Protein AF-A0A8R1W4D3-F1 (afdb_monomer_lite)

Structure (mmCIF, N/CA/C/O backbone):
data_AF-A0A8R1W4D3-F1
#
_entry.id   AF-A0A8R1W4D3-F1
#
loop_
_atom_site.group_PDB
_atom_site.id
_atom_site.type_symbol
_atom_site.label_atom_id
_atom_site.label_alt_id
_atom_site.label_comp_id
_atom_site.label_asym_id
_atom_site.label_entity_id
_atom_site.label_seq_id
_atom_site.pdbx_PDB_ins_code
_atom_site.Cartn_x
_atom_site.Cartn_y
_atom_site.Cartn_z
_atom_site.occupancy
_atom_site.B_iso_or_equiv
_atom_site.auth_seq_id
_atom_site.auth_comp_id
_atom_site.auth_asym_id
_atom_site.auth_atom_id
_atom_site.pdbx_PDB_model_num
ATOM 1 N N . MET A 1 1 ? 15.399 16.833 -13.210 1.00 51.47 1 MET A N 1
ATOM 2 C CA . MET A 1 1 ? 14.171 16.048 -13.480 1.00 51.47 1 MET A CA 1
ATOM 3 C C . MET A 1 1 ? 13.796 15.305 -12.204 1.00 51.47 1 MET A C 1
ATOM 5 O O . MET A 1 1 ? 14.640 14.591 -11.680 1.00 51.47 1 MET A O 1
ATOM 9 N N . VAL A 1 2 ? 12.607 15.529 -11.638 1.00 60.72 2 VAL A N 1
ATOM 10 C CA . VAL A 1 2 ? 12.182 14.857 -10.394 1.00 60.72 2 VAL A CA 1
ATOM 11 C C . VAL A 1 2 ? 11.403 13.602 -10.770 1.00 60.72 2 VAL A C 1
ATOM 13 O O . VAL A 1 2 ? 10.306 13.701 -11.315 1.00 60.72 2 VAL A O 1
ATOM 16 N N . PHE A 1 3 ? 11.971 12.428 -10.499 1.00 69.06 3 PHE A N 1
ATOM 17 C CA . PHE A 1 3 ? 11.251 11.166 -10.644 1.00 69.06 3 PHE A CA 1
ATOM 18 C C . PHE A 1 3 ? 10.363 10.966 -9.420 1.00 69.06 3 PHE A C 1
ATOM 20 O O . PHE A 1 3 ? 10.833 11.106 -8.295 1.00 69.06 3 PHE A O 1
ATOM 27 N N . VAL A 1 4 ? 9.089 10.646 -9.631 1.00 82.62 4 VAL A N 1
ATOM 28 C CA . VAL A 1 4 ? 8.119 10.352 -8.565 1.00 82.62 4 VAL A CA 1
ATOM 29 C C . VAL A 1 4 ? 7.823 8.856 -8.522 1.00 82.62 4 VAL A C 1
ATOM 31 O O . VAL A 1 4 ? 7.991 8.157 -9.522 1.00 82.62 4 VAL A O 1
ATOM 34 N N . CYS A 1 5 ? 7.441 8.349 -7.350 1.00 88.00 5 CYS A N 1
ATOM 35 C CA . CYS A 1 5 ? 6.963 6.977 -7.228 1.00 88.00 5 CYS A CA 1
ATOM 36 C C . CYS A 1 5 ? 5.579 6.860 -7.881 1.00 88.00 5 CYS A C 1
ATOM 38 O O . CYS A 1 5 ? 4.719 7.708 -7.662 1.00 88.00 5 CYS A O 1
ATOM 40 N N . MET A 1 6 ? 5.359 5.812 -8.671 1.00 87.62 6 MET A N 1
ATOM 41 C CA . MET A 1 6 ? 4.082 5.572 -9.350 1.00 87.62 6 MET A CA 1
ATOM 42 C C . MET A 1 6 ? 2.990 4.982 -8.449 1.00 87.62 6 MET A C 1
ATOM 44 O O . MET A 1 6 ? 1.822 4.945 -8.843 1.00 87.62 6 MET A O 1
ATOM 48 N N . VAL A 1 7 ? 3.384 4.454 -7.288 1.00 87.75 7 VAL A N 1
ATOM 49 C CA . VAL A 1 7 ? 2.492 3.772 -6.352 1.00 87.75 7 VAL A CA 1
ATOM 50 C C . VAL A 1 7 ? 1.517 4.785 -5.762 1.00 87.75 7 VAL A C 1
ATOM 52 O O . VAL A 1 7 ? 1.926 5.811 -5.212 1.00 87.75 7 VAL A O 1
ATOM 55 N N . LYS A 1 8 ? 0.217 4.498 -5.884 1.00 83.44 8 LYS A N 1
ATOM 56 C CA . LYS A 1 8 ? -0.849 5.337 -5.322 1.00 83.44 8 LYS A CA 1
ATOM 57 C C . LYS A 1 8 ? -0.733 5.359 -3.796 1.00 83.44 8 LYS A C 1
ATOM 59 O O . LYS A 1 8 ? -0.482 4.329 -3.186 1.00 83.44 8 LYS A O 1
ATOM 64 N N . GLY A 1 9 ? -0.887 6.536 -3.191 1.00 80.06 9 GLY A N 1
ATOM 65 C CA . GLY A 1 9 ? -0.787 6.700 -1.734 1.00 80.06 9 GLY A CA 1
ATOM 66 C C . GLY A 1 9 ? 0.640 6.665 -1.176 1.00 80.06 9 GLY A C 1
ATOM 67 O O . GLY A 1 9 ? 0.825 6.884 0.012 1.00 80.06 9 GLY A O 1
ATOM 68 N N . CYS A 1 10 ? 1.662 6.454 -2.011 1.00 85.31 10 CYS A N 1
ATOM 69 C CA . CYS A 1 10 ? 3.044 6.568 -1.563 1.00 85.31 10 CYS A CA 1
ATOM 70 C C . CYS A 1 10 ? 3.386 8.035 -1.279 1.00 85.31 10 CYS A C 1
ATOM 72 O O . CYS A 1 10 ? 3.171 8.899 -2.133 1.00 85.31 10 CYS A O 1
ATOM 74 N N . ASP A 1 11 ? 4.011 8.319 -0.141 1.00 82.25 11 ASP A N 1
ATOM 75 C CA . ASP A 1 11 ? 4.520 9.656 0.179 1.00 82.25 11 ASP A CA 1
ATOM 76 C C . ASP A 1 11 ? 5.484 10.165 -0.902 1.00 82.25 11 ASP A C 1
ATOM 78 O O . ASP A 1 11 ? 5.409 11.313 -1.332 1.00 82.25 11 ASP A O 1
ATOM 82 N N . ASN A 1 12 ? 6.295 9.269 -1.473 1.00 81.06 12 ASN A N 1
ATOM 83 C CA . ASN A 1 12 ? 7.243 9.565 -2.551 1.00 81.06 12 ASN A CA 1
ATOM 84 C C . ASN A 1 12 ? 6.591 9.770 -3.936 1.00 81.06 12 ASN A C 1
ATOM 86 O O . ASN A 1 12 ? 7.310 9.917 -4.937 1.00 81.06 12 ASN A O 1
ATOM 90 N N . SER A 1 13 ? 5.258 9.732 -4.038 1.00 80.19 13 SER A N 1
ATOM 91 C CA . SER A 1 13 ? 4.520 10.068 -5.267 1.00 80.19 13 SER A CA 1
ATOM 92 C C . SER A 1 13 ? 4.384 11.580 -5.473 1.00 80.19 13 SER A C 1
ATOM 94 O O . SER A 1 13 ? 4.260 12.050 -6.605 1.00 80.19 13 SER A O 1
ATOM 96 N N . LYS A 1 14 ? 4.471 12.366 -4.394 1.00 77.62 14 LYS A N 1
ATOM 97 C CA . LYS A 1 14 ? 4.376 13.826 -4.441 1.00 77.62 14 LYS A CA 1
ATOM 98 C C . LYS A 1 14 ? 5.754 14.421 -4.725 1.00 77.62 14 LYS A C 1
ATOM 100 O O . LYS A 1 14 ? 6.731 14.080 -4.067 1.00 77.62 14 LYS A O 1
ATOM 105 N N . LYS A 1 15 ? 5.834 15.375 -5.660 1.00 71.00 15 LYS A N 1
ATOM 106 C CA . LYS A 1 15 ? 7.083 16.114 -5.952 1.00 71.00 15 LYS A CA 1
ATOM 107 C C . LYS A 1 15 ? 7.616 16.879 -4.731 1.00 71.00 15 LYS A C 1
ATOM 109 O O . LYS A 1 15 ? 8.820 17.064 -4.617 1.00 71.00 15 LYS A O 1
ATOM 114 N N . SER A 1 16 ? 6.714 17.302 -3.843 1.00 65.62 16 SER A N 1
ATOM 115 C CA . SER A 1 16 ? 7.021 18.042 -2.613 1.00 65.62 16 SER A CA 1
ATOM 116 C C . SER A 1 16 ? 7.642 17.160 -1.521 1.00 65.62 16 SER A C 1
ATOM 118 O O . SER A 1 16 ? 8.435 17.647 -0.720 1.00 65.62 16 SER A O 1
ATOM 120 N N . THR A 1 17 ? 7.358 15.855 -1.520 1.00 63.91 17 THR A N 1
ATOM 121 C CA . THR A 1 17 ? 7.872 14.918 -0.519 1.00 63.91 17 THR A CA 1
ATOM 122 C C . THR A 1 17 ? 9.182 14.311 -1.014 1.00 63.91 17 THR A C 1
ATOM 124 O O . THR A 1 17 ? 9.229 13.247 -1.633 1.00 63.91 17 THR A O 1
ATOM 127 N N . MET A 1 18 ? 10.281 15.025 -0.778 1.00 60.19 18 MET A N 1
ATOM 128 C CA . MET A 1 18 ? 11.620 14.598 -1.188 1.00 60.19 18 MET A CA 1
ATOM 129 C C . MET A 1 18 ? 12.299 13.728 -0.122 1.00 60.19 18 MET A C 1
ATOM 131 O O . MET A 1 18 ? 13.411 14.023 0.315 1.00 60.19 18 MET A O 1
ATOM 135 N N . LYS A 1 19 ? 11.670 12.621 0.295 1.00 71.75 19 LYS A N 1
ATOM 136 C CA . LYS A 1 19 ? 12.403 11.625 1.088 1.00 71.75 19 LYS A CA 1
ATOM 137 C C . LYS A 1 19 ? 13.498 11.021 0.204 1.00 71.75 19 LYS A C 1
ATOM 139 O O . LYS A 1 19 ? 13.252 10.608 -0.935 1.00 71.75 19 LYS A O 1
ATOM 144 N N . LYS A 1 20 ? 14.722 10.970 0.729 1.00 73.56 20 LYS A N 1
ATOM 145 C CA . LYS A 1 20 ? 15.893 10.419 0.036 1.00 73.56 20 LYS A CA 1
ATOM 146 C C . LYS A 1 20 ? 15.794 8.890 -0.028 1.00 73.56 20 LYS A C 1
ATOM 148 O O . LYS A 1 20 ? 16.364 8.185 0.794 1.00 73.56 20 LYS A O 1
ATOM 153 N N . CYS A 1 21 ? 15.051 8.384 -1.007 1.00 82.19 21 CYS A N 1
ATOM 154 C CA . CYS A 1 21 ? 14.921 6.961 -1.320 1.00 82.19 21 CYS A CA 1
ATOM 155 C C . CYS A 1 21 ? 15.398 6.679 -2.753 1.00 82.19 21 CYS A C 1
ATOM 157 O O . CYS A 1 21 ? 15.356 7.553 -3.628 1.00 82.19 21 CYS A O 1
ATOM 159 N N . LYS A 1 22 ? 15.864 5.452 -3.009 1.00 86.62 22 LYS A N 1
ATOM 160 C CA . LYS A 1 22 ? 16.224 5.034 -4.371 1.00 86.62 22 LYS A CA 1
ATOM 161 C C . LYS A 1 22 ? 14.955 4.776 -5.169 1.00 86.62 22 LYS A C 1
ATOM 163 O O . LYS A 1 22 ? 13.929 4.408 -4.610 1.00 86.62 22 LYS A O 1
ATOM 168 N N . ARG A 1 23 ? 15.025 4.965 -6.482 1.00 87.00 23 ARG A N 1
ATOM 169 C CA . ARG A 1 23 ? 13.908 4.746 -7.402 1.00 87.00 23 ARG A CA 1
ATOM 170 C C . ARG A 1 23 ? 14.336 3.771 -8.484 1.00 87.00 23 ARG A C 1
ATOM 172 O O . ARG A 1 23 ? 15.364 3.975 -9.121 1.00 87.00 23 ARG A O 1
ATOM 179 N N . PHE A 1 24 ? 13.545 2.727 -8.679 1.00 90.06 24 PHE A N 1
ATOM 180 C CA . PHE A 1 24 ? 13.784 1.685 -9.662 1.00 90.06 24 PHE A CA 1
ATOM 181 C C . PHE A 1 24 ? 12.834 1.868 -10.832 1.00 90.06 24 PHE A C 1
ATOM 183 O O . PHE A 1 24 ? 11.624 2.000 -10.643 1.00 90.06 24 PHE A O 1
ATOM 190 N N . ARG A 1 25 ? 13.395 1.894 -12.040 1.00 90.62 25 ARG A N 1
ATOM 191 C CA . ARG A 1 25 ? 12.615 1.901 -13.274 1.00 90.62 25 ARG A CA 1
ATOM 192 C C . ARG A 1 25 ? 11.917 0.554 -13.432 1.00 90.62 25 ARG A C 1
ATOM 194 O O . ARG A 1 25 ? 12.490 -0.481 -13.090 1.00 90.62 25 ARG A O 1
ATOM 201 N N . ILE A 1 26 ? 10.706 0.582 -13.978 1.00 89.12 26 ILE A N 1
ATOM 202 C CA . ILE A 1 26 ? 9.997 -0.640 -14.353 1.00 89.12 26 ILE A CA 1
ATOM 203 C C . ILE A 1 26 ? 10.878 -1.495 -15.293 1.00 89.12 26 ILE A C 1
ATOM 205 O O . ILE A 1 26 ? 11.461 -0.949 -16.237 1.00 89.12 26 ILE A O 1
ATOM 209 N N . PRO A 1 27 ? 10.981 -2.816 -15.055 1.00 88.38 27 PRO A N 1
ATOM 210 C CA . PRO A 1 27 ? 11.716 -3.728 -15.925 1.00 88.38 27 PRO A CA 1
ATOM 211 C C . PRO A 1 27 ? 11.241 -3.696 -17.386 1.00 88.38 27 PRO A C 1
ATOM 213 O O . PRO A 1 27 ? 10.055 -3.537 -17.675 1.00 88.38 27 PRO A O 1
ATOM 216 N N . ALA A 1 28 ? 12.184 -3.883 -18.312 1.00 85.31 28 ALA A N 1
ATOM 217 C CA . ALA A 1 28 ? 11.872 -4.029 -19.733 1.00 85.31 28 ALA A CA 1
ATOM 218 C C . ALA A 1 28 ? 11.222 -5.385 -20.049 1.00 85.31 28 ALA A C 1
ATOM 220 O O . ALA A 1 28 ? 10.422 -5.455 -20.969 1.00 85.31 28 ALA A O 1
ATOM 221 N N . ASP A 1 29 ? 11.517 -6.423 -19.267 1.00 88.88 29 ASP A N 1
ATOM 222 C CA . ASP A 1 29 ? 10.896 -7.743 -19.388 1.00 88.88 29 ASP A CA 1
ATOM 223 C C . ASP A 1 29 ? 9.375 -7.674 -19.166 1.00 88.88 29 ASP A C 1
ATOM 225 O O . ASP A 1 29 ? 8.933 -7.155 -18.138 1.00 88.88 29 ASP A O 1
ATOM 229 N N . ASP A 1 30 ? 8.582 -8.176 -20.116 1.00 88.31 30 ASP A N 1
ATOM 230 C CA . ASP A 1 30 ? 7.120 -8.032 -20.096 1.00 88.31 30 ASP A CA 1
ATOM 231 C C . ASP A 1 30 ? 6.460 -8.793 -18.942 1.00 88.31 30 ASP A C 1
ATOM 233 O O . ASP A 1 30 ? 5.537 -8.272 -18.309 1.00 88.31 30 ASP A O 1
ATOM 237 N N . LEU A 1 31 ? 6.957 -9.986 -18.602 1.00 90.25 31 LEU A N 1
ATOM 238 C CA . LEU A 1 31 ? 6.421 -10.777 -17.493 1.00 90.25 31 LEU A CA 1
ATOM 239 C C . LEU A 1 31 ? 6.662 -10.062 -16.159 1.00 90.25 31 LEU A C 1
ATOM 241 O O . LEU A 1 31 ? 5.746 -9.859 -15.357 1.00 90.25 31 LEU A O 1
ATOM 245 N N . ARG A 1 32 ? 7.898 -9.616 -15.933 1.00 90.25 32 ARG A N 1
ATOM 246 C CA . ARG A 1 32 ? 8.287 -8.905 -14.716 1.00 90.25 32 ARG A CA 1
ATOM 247 C C . ARG A 1 32 ? 7.621 -7.534 -14.626 1.00 90.25 32 ARG A C 1
ATOM 249 O O . ARG A 1 32 ? 7.184 -7.144 -13.542 1.00 90.25 32 ARG A O 1
ATOM 256 N N . ARG A 1 33 ? 7.484 -6.828 -15.752 1.00 90.38 33 ARG A N 1
ATOM 257 C CA . ARG A 1 33 ? 6.712 -5.583 -15.868 1.00 90.38 33 ARG A CA 1
ATOM 258 C C . ARG A 1 33 ? 5.269 -5.808 -15.442 1.00 90.38 33 ARG A C 1
ATOM 260 O O . ARG A 1 33 ? 4.767 -5.063 -14.602 1.00 90.38 33 ARG A O 1
ATOM 267 N N . LYS A 1 34 ? 4.620 -6.844 -15.977 1.00 90.75 34 LYS A N 1
ATOM 268 C CA . LYS A 1 34 ? 3.241 -7.193 -15.636 1.00 90.75 34 LYS A CA 1
ATOM 269 C C . LYS A 1 34 ? 3.087 -7.461 -14.145 1.00 90.75 34 LYS A C 1
ATOM 271 O O . LYS A 1 34 ? 2.206 -6.875 -13.523 1.00 90.75 34 LYS A O 1
ATOM 276 N N . ASN A 1 35 ? 3.993 -8.232 -13.548 1.00 91.50 35 ASN A N 1
ATOM 277 C CA . ASN A 1 35 ? 3.970 -8.499 -12.109 1.00 91.50 35 ASN A CA 1
ATOM 278 C C . ASN A 1 35 ? 4.133 -7.223 -11.268 1.00 91.50 35 ASN A C 1
ATOM 280 O O . ASN A 1 35 ? 3.436 -7.049 -10.271 1.00 91.50 35 ASN A O 1
ATOM 284 N N . TRP A 1 36 ? 5.008 -6.297 -11.667 1.00 92.62 36 TRP A N 1
ATOM 285 C CA . TRP A 1 36 ? 5.149 -5.008 -10.981 1.00 92.62 36 TRP A CA 1
ATOM 286 C C . TRP A 1 36 ? 3.882 -4.159 -11.074 1.00 92.62 36 TRP A C 1
ATOM 288 O O . TRP A 1 36 ? 3.448 -3.594 -10.074 1.00 92.62 36 TRP A O 1
ATOM 298 N N . LEU A 1 37 ? 3.278 -4.074 -12.260 1.00 90.44 37 LEU A N 1
ATOM 299 C CA . LEU A 1 37 ? 2.066 -3.286 -12.482 1.00 90.44 37 LEU A CA 1
ATOM 300 C C . LEU A 1 37 ? 0.854 -3.861 -11.750 1.00 90.44 37 LEU A C 1
ATOM 302 O O . LEU A 1 37 ? 0.074 -3.091 -11.193 1.00 90.44 37 LEU A O 1
ATOM 306 N N . ILE A 1 38 ? 0.720 -5.190 -11.711 1.00 90.25 38 ILE A N 1
ATOM 307 C CA . ILE A 1 38 ? -0.331 -5.874 -10.950 1.00 90.25 38 ILE A CA 1
ATOM 308 C C . ILE A 1 38 ? -0.200 -5.545 -9.464 1.00 90.25 38 ILE A C 1
ATOM 310 O O . ILE A 1 38 ? -1.164 -5.073 -8.868 1.00 90.25 38 ILE A O 1
ATOM 314 N N . ASN A 1 39 ? 0.993 -5.707 -8.887 1.00 90.38 39 ASN A N 1
ATOM 315 C CA . ASN A 1 39 ? 1.212 -5.423 -7.469 1.00 90.38 39 ASN A CA 1
ATOM 316 C C . ASN A 1 39 ? 0.980 -3.943 -7.130 1.00 90.38 39 ASN A C 1
ATOM 318 O O . ASN A 1 39 ? 0.329 -3.619 -6.144 1.00 90.38 39 ASN A O 1
ATOM 322 N N . CYS A 1 40 ? 1.416 -3.027 -7.995 1.00 89.12 40 CYS A N 1
ATOM 323 C CA . CYS A 1 40 ? 1.159 -1.597 -7.828 1.00 89.12 40 CYS A CA 1
ATOM 324 C C . CYS A 1 40 ? -0.308 -1.187 -8.073 1.00 89.12 40 CYS A C 1
ATOM 326 O O . CYS A 1 40 ? -0.607 0.006 -7.982 1.00 89.12 40 CYS A O 1
ATOM 328 N N . SER A 1 41 ? -1.213 -2.116 -8.418 1.00 87.50 41 SER A N 1
ATOM 329 C CA . SER A 1 41 ? -2.601 -1.833 -8.824 1.00 87.50 41 SER A CA 1
ATOM 330 C C . SER A 1 41 ? -2.694 -0.814 -9.972 1.00 87.50 41 SER A C 1
ATOM 332 O O . SER A 1 41 ? -3.494 0.127 -9.948 1.00 87.50 41 SER A O 1
ATOM 334 N N . ARG A 1 42 ? -1.804 -0.966 -10.962 1.00 86.56 42 ARG A N 1
ATOM 335 C CA . ARG A 1 42 ? -1.668 -0.104 -12.147 1.00 86.56 42 ARG A CA 1
ATOM 336 C C . ARG A 1 42 ? -1.642 -0.905 -13.451 1.00 86.56 42 ARG A C 1
ATOM 338 O O . ARG A 1 42 ? -0.814 -0.646 -14.327 1.00 86.56 42 ARG A O 1
ATOM 345 N N . GLN A 1 43 ? -2.531 -1.892 -13.600 1.00 88.12 43 GLN A N 1
ATOM 346 C CA . GLN A 1 43 ? -2.645 -2.641 -14.861 1.00 88.12 43 GLN A CA 1
ATOM 347 C C . GLN A 1 43 ? -3.001 -1.728 -16.051 1.00 88.12 43 GLN A C 1
ATOM 349 O O . GLN A 1 43 ? -2.653 -2.052 -17.180 1.00 88.12 43 GLN A O 1
ATOM 354 N N . ASP A 1 44 ? -3.578 -0.544 -15.796 1.00 86.12 44 ASP A N 1
ATOM 355 C CA . ASP A 1 44 ? -3.857 0.518 -16.782 1.00 86.12 44 ASP A CA 1
ATOM 356 C C . ASP A 1 44 ? -2.624 1.020 -17.555 1.00 86.12 44 ASP A C 1
ATOM 358 O O . ASP A 1 44 ? -2.748 1.752 -18.540 1.00 86.12 44 ASP A O 1
ATOM 362 N N . LEU A 1 45 ? -1.425 0.681 -17.079 1.00 84.94 45 LEU A N 1
ATOM 363 C CA . LEU A 1 45 ? -0.153 1.076 -17.673 1.00 84.94 45 LEU A CA 1
ATOM 364 C C . LEU A 1 45 ? 0.521 -0.042 -18.478 1.00 84.94 45 LEU A C 1
ATOM 366 O O . LEU A 1 45 ? 1.618 0.190 -18.983 1.00 84.94 45 LEU A O 1
ATOM 370 N N . LEU A 1 46 ? -0.093 -1.227 -18.594 1.00 81.75 46 LEU A N 1
ATOM 371 C CA . LEU A 1 46 ? 0.474 -2.360 -19.340 1.00 81.75 46 LEU A CA 1
ATOM 372 C C . LEU A 1 46 ? 0.717 -2.012 -20.811 1.00 81.75 46 LEU A C 1
ATOM 374 O O . LEU A 1 46 ? 1.800 -2.278 -21.326 1.00 81.75 46 LEU A O 1
ATOM 378 N N . ASP A 1 47 ? -0.243 -1.331 -21.433 1.00 80.62 47 ASP A N 1
ATOM 379 C CA . ASP A 1 47 ? -0.187 -0.931 -22.843 1.00 80.62 47 ASP A CA 1
ATOM 380 C C . ASP A 1 47 ? 0.613 0.362 -23.084 1.00 80.62 47 ASP A C 1
ATOM 382 O O . ASP A 1 47 ? 0.707 0.849 -24.209 1.00 80.62 47 ASP A O 1
ATOM 386 N N . LYS A 1 48 ? 1.193 0.964 -22.035 1.00 76.31 48 LYS A N 1
ATOM 387 C CA . LYS A 1 48 ? 1.901 2.248 -22.128 1.00 76.31 48 LYS A CA 1
ATOM 388 C C . LYS A 1 48 ? 3.400 2.054 -21.939 1.00 76.31 48 LYS A C 1
ATOM 390 O O . LYS A 1 48 ? 3.854 1.607 -20.883 1.00 76.31 48 LYS A O 1
ATOM 395 N N . SER A 1 49 ? 4.197 2.502 -22.915 1.00 63.66 49 SER A N 1
ATOM 396 C CA . SER A 1 49 ? 5.652 2.612 -22.752 1.00 63.66 49 SER A CA 1
ATOM 397 C C . SER A 1 49 ? 5.942 3.686 -21.714 1.00 63.66 49 SER A C 1
ATOM 399 O O . SER A 1 49 ? 5.827 4.885 -21.977 1.00 63.66 49 SER A O 1
ATOM 401 N N . SER A 1 50 ? 6.228 3.272 -20.490 1.00 63.62 50 SER A N 1
ATOM 402 C CA . SER A 1 50 ? 6.076 4.190 -19.383 1.00 63.62 50 SER A CA 1
ATOM 403 C C . SER A 1 50 ? 7.340 4.264 -18.533 1.00 63.62 50 SER A C 1
ATOM 405 O O . SER A 1 50 ? 7.837 3.278 -17.993 1.00 63.62 50 SER A O 1
ATOM 407 N N . SER A 1 51 ? 7.913 5.468 -18.454 1.00 75.06 51 SER A N 1
ATOM 408 C CA . SER A 1 51 ? 9.106 5.807 -17.667 1.00 75.06 51 SER A CA 1
ATOM 409 C C . SER A 1 51 ? 8.766 5.960 -16.179 1.00 75.06 51 SER A C 1
ATOM 411 O O . SER A 1 51 ? 9.179 6.916 -15.515 1.00 75.06 51 SER A O 1
ATOM 413 N N . HIS A 1 52 ? 7.948 5.047 -15.663 1.00 86.94 52 HIS A N 1
ATOM 414 C CA . HIS A 1 52 ? 7.530 5.041 -14.273 1.00 86.94 52 HIS A CA 1
ATOM 415 C C . HIS A 1 52 ? 8.599 4.414 -13.389 1.00 86.94 52 HIS A C 1
ATOM 417 O O . HIS A 1 52 ? 9.405 3.581 -13.817 1.00 86.94 52 HIS A O 1
ATOM 423 N N . HIS A 1 53 ? 8.590 4.849 -12.135 1.00 89.31 53 HIS A N 1
ATOM 424 C CA . HIS A 1 53 ? 9.543 4.417 -11.136 1.00 89.31 53 HIS A CA 1
ATOM 425 C C . HIS A 1 53 ? 8.818 4.009 -9.859 1.00 89.31 53 HIS A C 1
ATOM 427 O O . HIS A 1 53 ? 7.792 4.589 -9.500 1.00 89.31 53 HIS A O 1
ATOM 433 N N . VAL A 1 54 ? 9.390 3.046 -9.149 1.00 91.06 54 VAL A N 1
ATOM 434 C CA . VAL A 1 54 ? 8.940 2.598 -7.831 1.00 91.06 54 VAL A CA 1
ATOM 435 C C . VAL A 1 54 ? 10.059 2.874 -6.832 1.00 91.06 54 VAL A C 1
ATOM 437 O O . VAL A 1 54 ? 11.224 2.601 -7.124 1.00 91.06 54 VAL A O 1
ATOM 440 N N . CYS A 1 55 ? 9.756 3.471 -5.678 1.00 90.25 55 CYS A N 1
ATOM 441 C CA . CYS A 1 55 ? 10.782 3.727 -4.667 1.00 90.25 55 CYS A CA 1
ATOM 442 C C . CYS A 1 55 ? 11.203 2.456 -3.914 1.00 90.25 55 CYS A C 1
ATOM 444 O O . CYS A 1 55 ? 10.437 1.502 -3.812 1.00 90.25 55 CYS A O 1
ATOM 446 N N . SER A 1 56 ? 12.410 2.476 -3.345 1.00 89.88 56 SER A N 1
ATOM 447 C CA . SER A 1 56 ? 13.003 1.375 -2.576 1.00 89.88 56 SER A CA 1
ATOM 448 C C . SER A 1 56 ? 12.168 0.935 -1.379 1.00 89.88 56 SER A C 1
ATOM 450 O O . SER A 1 56 ? 12.258 -0.222 -1.000 1.00 89.88 56 SER A O 1
ATOM 452 N N . ASP A 1 57 ? 11.344 1.829 -0.826 1.00 88.75 57 ASP A N 1
ATOM 453 C CA . ASP A 1 57 ? 10.464 1.542 0.315 1.00 88.75 57 ASP A CA 1
ATOM 454 C C . ASP A 1 57 ? 9.434 0.435 0.006 1.00 88.75 57 ASP A C 1
ATOM 456 O O . ASP A 1 57 ? 8.910 -0.185 0.925 1.00 88.75 57 ASP A O 1
ATOM 460 N N . HIS A 1 58 ? 9.166 0.154 -1.277 1.00 91.19 58 HIS A N 1
ATOM 461 C CA . HIS A 1 58 ? 8.233 -0.897 -1.695 1.00 91.19 58 HIS A CA 1
ATOM 462 C C . HIS A 1 58 ? 8.867 -2.293 -1.817 1.00 91.19 58 HIS A C 1
ATOM 464 O O . HIS A 1 58 ? 8.155 -3.243 -2.135 1.00 91.19 58 HIS A O 1
ATOM 470 N N . PHE A 1 59 ? 10.175 -2.427 -1.584 1.00 91.25 59 PHE A N 1
ATOM 471 C CA . PHE A 1 59 ? 10.908 -3.687 -1.711 1.00 91.25 59 PHE A CA 1
ATOM 472 C C . PHE A 1 59 ? 11.566 -4.062 -0.386 1.00 91.25 59 PHE A C 1
ATOM 474 O O . PHE A 1 59 ? 12.143 -3.212 0.291 1.00 91.25 59 PHE A O 1
ATOM 481 N N . GLU A 1 60 ? 11.533 -5.346 -0.054 1.00 88.44 60 GLU A N 1
ATOM 482 C CA . GLU A 1 60 ? 12.214 -5.882 1.123 1.00 88.44 60 GLU A CA 1
ATOM 483 C C . GLU A 1 60 ? 13.716 -6.065 0.883 1.00 88.44 60 GLU A C 1
ATOM 485 O O . GLU A 1 60 ? 14.179 -6.229 -0.247 1.00 88.44 60 GLU A O 1
ATOM 490 N N . ASP A 1 61 ? 14.494 -6.102 1.962 1.00 86.38 61 ASP A N 1
ATOM 491 C CA . ASP A 1 61 ? 15.956 -6.191 1.888 1.00 86.38 61 ASP A CA 1
ATOM 492 C C . ASP A 1 61 ? 16.454 -7.494 1.250 1.00 86.38 61 ASP A C 1
ATOM 494 O O . ASP A 1 61 ? 17.472 -7.503 0.555 1.00 86.38 61 ASP A O 1
ATOM 498 N N . GLN A 1 62 ? 15.683 -8.571 1.395 1.00 87.31 62 GLN A N 1
ATOM 499 C CA . GLN A 1 62 ? 15.937 -9.862 0.755 1.00 87.31 62 GLN A CA 1
ATOM 500 C C . GLN A 1 62 ? 15.764 -9.841 -0.772 1.00 87.31 62 GLN A C 1
ATOM 502 O O . GLN A 1 62 ? 16.265 -10.717 -1.471 1.00 87.31 62 GLN A O 1
ATOM 507 N N . MET A 1 63 ? 15.088 -8.827 -1.319 1.00 90.06 63 MET A N 1
ATOM 508 C CA . MET A 1 63 ? 14.839 -8.706 -2.756 1.00 90.06 63 MET A CA 1
ATOM 509 C C . MET A 1 63 ? 16.024 -8.103 -3.527 1.00 90.06 63 MET A C 1
ATOM 511 O O . MET A 1 63 ? 15.934 -7.898 -4.741 1.00 90.06 63 MET A O 1
ATOM 515 N N . TYR A 1 64 ? 17.143 -7.816 -2.857 1.00 90.75 64 TYR A N 1
ATOM 516 C CA . TYR A 1 64 ? 18.335 -7.220 -3.456 1.00 90.75 64 TYR A CA 1
ATOM 517 C C . TYR A 1 64 ? 19.467 -8.240 -3.631 1.00 90.75 64 TYR A C 1
ATOM 519 O O . TYR A 1 64 ? 19.732 -9.066 -2.768 1.00 90.75 64 TYR A O 1
ATOM 527 N N . LYS A 1 65 ? 20.199 -8.147 -4.750 1.00 85.12 65 LYS A N 1
ATOM 528 C CA . LYS A 1 65 ? 21.297 -9.076 -5.098 1.00 85.12 65 LYS A CA 1
ATOM 529 C C . LYS A 1 65 ? 22.586 -8.855 -4.283 1.00 85.12 65 LYS A C 1
ATOM 531 O O . LYS A 1 65 ? 23.467 -9.706 -4.279 1.00 85.12 65 LYS A O 1
ATOM 536 N N . LYS A 1 66 ? 22.742 -7.680 -3.665 1.00 78.19 66 LYS A N 1
ATOM 537 C CA . LYS A 1 66 ? 23.927 -7.246 -2.902 1.00 78.19 66 LYS A CA 1
ATOM 538 C C . LYS A 1 66 ? 23.490 -6.356 -1.732 1.00 78.19 66 LYS A C 1
ATOM 540 O O . LYS A 1 66 ? 22.479 -5.659 -1.881 1.00 78.19 66 LYS A O 1
ATOM 545 N N . PRO A 1 67 ? 24.277 -6.271 -0.643 1.00 72.31 67 PRO A N 1
ATOM 546 C CA . PRO A 1 67 ? 23.960 -5.424 0.513 1.00 72.31 67 PRO A CA 1
ATOM 547 C C . PRO A 1 67 ? 23.812 -3.930 0.164 1.00 72.31 67 PRO A C 1
ATOM 549 O O . PRO A 1 67 ? 23.126 -3.197 0.865 1.00 72.31 67 PRO A O 1
ATOM 552 N N . ASP A 1 68 ? 24.367 -3.474 -0.965 1.00 76.44 68 ASP A N 1
ATOM 553 C CA . ASP A 1 68 ? 24.247 -2.096 -1.462 1.00 76.44 68 ASP A CA 1
ATOM 554 C C . ASP A 1 68 ? 22.824 -1.643 -1.852 1.00 76.44 68 ASP A C 1
ATOM 556 O O . ASP A 1 68 ? 22.629 -0.466 -2.189 1.00 76.44 68 ASP A O 1
ATOM 560 N N . ARG A 1 69 ? 21.833 -2.549 -1.915 1.00 81.06 69 ARG A N 1
ATOM 561 C CA . ARG A 1 69 ? 20.453 -2.262 -2.370 1.00 81.06 69 ARG A CA 1
ATOM 562 C C . ARG A 1 69 ? 20.414 -1.457 -3.680 1.00 81.06 69 ARG A C 1
ATOM 564 O O . ARG A 1 69 ? 19.710 -0.454 -3.812 1.00 81.06 69 ARG A O 1
ATOM 571 N N . LYS A 1 70 ? 21.304 -1.795 -4.621 1.00 84.62 70 LYS A N 1
ATOM 572 C CA . LYS A 1 70 ? 21.430 -1.134 -5.940 1.00 84.62 70 LYS A CA 1
ATOM 573 C C . LYS A 1 70 ? 20.732 -1.915 -7.048 1.00 84.62 70 LYS A C 1
ATOM 575 O O . LYS A 1 70 ? 20.307 -1.315 -8.026 1.00 84.62 70 LYS A O 1
ATOM 580 N N . VAL A 1 71 ? 20.631 -3.234 -6.898 1.00 87.62 71 VAL A N 1
ATOM 581 C CA . VAL A 1 71 ? 20.110 -4.141 -7.925 1.00 87.62 71 VAL A CA 1
ATOM 582 C C . VAL A 1 71 ? 19.098 -5.080 -7.289 1.00 87.62 71 VAL A C 1
ATOM 584 O O . VAL A 1 71 ? 19.413 -5.754 -6.308 1.00 87.62 71 VAL A O 1
ATOM 587 N N . LEU A 1 72 ? 17.903 -5.113 -7.871 1.00 90.69 72 LEU A N 1
ATOM 588 C CA . LEU A 1 72 ? 16.819 -6.007 -7.486 1.00 90.69 72 LEU A CA 1
ATOM 589 C C . LEU A 1 72 ? 16.991 -7.380 -8.145 1.00 90.69 72 LEU A C 1
ATOM 591 O O . LEU A 1 72 ? 17.379 -7.468 -9.314 1.00 90.69 72 LEU A O 1
ATOM 595 N N . LEU A 1 73 ? 16.657 -8.436 -7.409 1.00 90.25 73 LEU A N 1
ATOM 596 C CA . LEU A 1 73 ? 16.575 -9.801 -7.920 1.00 90.25 73 LEU A CA 1
ATOM 597 C C . LEU A 1 73 ? 15.527 -9.903 -9.0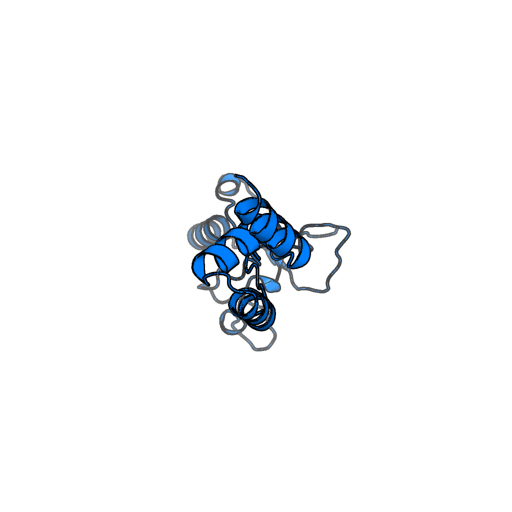43 1.00 90.25 73 LEU A C 1
ATOM 599 O O . LEU A 1 73 ? 14.575 -9.119 -9.070 1.00 90.25 73 LEU A O 1
ATOM 603 N N . PRO A 1 74 ? 15.662 -10.856 -9.981 1.00 87.88 74 PRO A N 1
ATOM 604 C CA . PRO A 1 74 ? 14.686 -11.038 -11.060 1.00 87.88 74 PRO A CA 1
ATOM 605 C C . PRO A 1 74 ? 13.275 -11.336 -10.531 1.00 87.88 74 PRO A C 1
ATOM 607 O O . PRO A 1 74 ? 12.298 -10.884 -11.119 1.00 87.88 74 PRO A O 1
ATOM 610 N N . THR A 1 75 ? 13.182 -12.003 -9.380 1.00 88.94 75 THR A N 1
ATOM 611 C CA . THR A 1 75 ? 11.936 -12.319 -8.667 1.00 88.94 75 THR A CA 1
ATOM 612 C C . THR A 1 75 ? 11.397 -11.166 -7.820 1.00 88.94 75 THR A C 1
ATOM 614 O O . THR A 1 75 ? 10.278 -11.247 -7.327 1.00 88.94 75 THR A O 1
ATOM 617 N N . ALA A 1 76 ? 12.164 -10.086 -7.646 1.00 91.88 76 ALA A N 1
ATOM 618 C CA . ALA A 1 76 ? 11.747 -8.950 -6.838 1.00 91.88 76 ALA A CA 1
ATOM 619 C C . ALA A 1 76 ? 10.543 -8.245 -7.465 1.00 91.88 76 ALA A C 1
ATOM 621 O O . ALA A 1 76 ? 10.585 -7.820 -8.629 1.00 91.88 76 ALA A O 1
ATOM 622 N N . VAL A 1 77 ? 9.511 -8.059 -6.653 1.00 92.44 77 VAL A N 1
ATOM 623 C CA . VAL A 1 77 ? 8.284 -7.337 -6.977 1.00 92.44 77 VAL A CA 1
ATOM 624 C C . VAL A 1 77 ? 7.969 -6.375 -5.833 1.00 92.44 77 VAL A C 1
ATOM 626 O O . VAL A 1 77 ? 8.334 -6.664 -4.696 1.00 92.44 77 VAL A O 1
ATOM 629 N N . PRO A 1 78 ? 7.358 -5.212 -6.103 1.00 91.00 78 PRO A N 1
ATOM 630 C CA . PRO A 1 78 ? 6.959 -4.312 -5.033 1.00 91.00 78 PRO A CA 1
ATOM 631 C C . PRO A 1 78 ? 5.848 -4.974 -4.216 1.00 91.00 78 PRO A C 1
ATOM 633 O O . PRO A 1 78 ? 4.827 -5.349 -4.780 1.00 91.00 78 PRO A O 1
ATOM 636 N N . THR A 1 79 ? 6.058 -5.141 -2.916 1.00 89.50 79 THR A N 1
ATOM 637 C CA . THR A 1 79 ? 5.114 -5.801 -1.992 1.00 89.50 79 THR A CA 1
ATOM 638 C C . THR A 1 79 ? 4.708 -4.892 -0.843 1.00 89.50 79 THR A C 1
ATOM 640 O O . THR A 1 79 ? 3.588 -4.980 -0.343 1.00 89.50 79 THR A O 1
ATOM 643 N N . ASN A 1 80 ? 5.583 -3.963 -0.457 1.00 85.62 80 ASN A N 1
ATOM 644 C CA . ASN A 1 80 ? 5.365 -3.109 0.703 1.00 85.62 80 ASN A CA 1
ATOM 645 C C . ASN A 1 80 ? 4.531 -1.890 0.323 1.00 85.62 80 ASN A C 1
ATOM 647 O O . ASN A 1 80 ? 5.038 -0.780 0.151 1.00 85.62 80 ASN A O 1
ATOM 651 N N . PHE A 1 81 ? 3.231 -2.087 0.174 1.00 82.44 81 PHE A N 1
ATOM 652 C CA . PHE A 1 81 ? 2.281 -0.997 0.028 1.00 82.44 81 PHE A CA 1
ATOM 653 C C . PHE A 1 81 ? 1.826 -0.602 1.424 1.00 82.44 81 PHE A C 1
ATOM 655 O O . PHE A 1 81 ? 1.084 -1.344 2.065 1.00 82.44 81 PHE A O 1
ATOM 662 N N . CYS A 1 82 ? 2.310 0.547 1.914 1.00 65.38 82 CYS A N 1
ATOM 663 C CA . CYS A 1 82 ? 1.780 1.144 3.134 1.00 65.38 82 CYS A CA 1
ATOM 664 C C . CYS A 1 82 ? 0.317 1.484 2.861 1.00 65.38 82 CYS A C 1
ATOM 666 O O . CYS A 1 82 ? -0.018 2.524 2.295 1.00 65.38 82 CYS A O 1
ATOM 668 N N . SER A 1 83 ? -0.543 0.526 3.171 1.00 53.62 83 SER A N 1
ATOM 669 C CA . SER A 1 83 ? -1.970 0.700 3.116 1.00 53.62 83 SER A CA 1
ATOM 670 C C . SER A 1 83 ? -2.267 1.653 4.253 1.00 53.62 83 SER A C 1
ATOM 672 O O . SER A 1 83 ? -2.230 1.273 5.420 1.00 53.62 83 SER A O 1
ATOM 674 N N . THR A 1 84 ? -2.612 2.895 3.936 1.00 49.22 84 THR A N 1
ATOM 675 C CA . THR A 1 84 ? -3.365 3.751 4.855 1.00 49.22 84 THR A CA 1
ATOM 676 C C . THR A 1 84 ? -4.786 3.201 5.053 1.00 49.22 84 THR A C 1
ATOM 678 O O . THR A 1 84 ? -5.749 3.951 5.103 1.00 49.22 84 THR A O 1
ATOM 681 N N . SER A 1 85 ? -4.930 1.882 5.168 1.00 43.41 85 SER A N 1
ATOM 682 C CA . SER A 1 85 ? -5.945 1.227 5.970 1.00 43.41 85 SER A CA 1
ATOM 683 C C . SER A 1 85 ? -5.335 0.975 7.348 1.00 43.41 85 SER A C 1
ATOM 685 O O . SER A 1 85 ? -5.338 -0.141 7.857 1.00 43.41 85 SER A O 1
ATOM 687 N N . ASN A 1 86 ? -4.819 2.030 7.983 1.00 47.47 86 ASN A N 1
ATOM 688 C CA . ASN A 1 86 ? -4.750 2.050 9.436 1.00 47.47 86 ASN A CA 1
ATOM 689 C C . ASN A 1 86 ? -6.162 2.365 9.960 1.00 47.47 86 ASN A C 1
ATOM 691 O O . ASN A 1 86 ? -6.391 3.326 10.675 1.00 47.47 86 ASN A O 1
ATOM 695 N N . THR A 1 87 ? -7.119 1.516 9.587 1.00 48.12 87 THR A N 1
ATOM 696 C CA . THR A 1 87 ? -8.198 1.113 10.483 1.00 48.12 87 THR A CA 1
ATOM 697 C C . THR A 1 87 ? -7.706 -0.042 11.357 1.00 48.12 87 THR A C 1
ATOM 699 O O . THR A 1 87 ? -8.479 -0.887 11.789 1.00 48.12 87 THR A O 1
ATOM 702 N N . SER A 1 88 ? -6.427 -0.035 11.742 1.00 51.41 88 SER A N 1
ATOM 703 C CA . SER A 1 88 ? -6.107 -0.335 13.131 1.00 51.41 88 SER A CA 1
ATOM 704 C C . SER A 1 88 ? -6.680 0.824 13.949 1.00 51.41 88 SER A C 1
ATOM 706 O O . SER A 1 88 ? -5.949 1.711 14.385 1.00 51.41 88 SER A O 1
ATOM 708 N N . GLN A 1 89 ? -8.010 0.871 14.097 1.00 56.03 89 GLN A N 1
ATOM 709 C CA . GLN A 1 89 ? -8.658 1.601 15.180 1.00 56.03 89 GLN A CA 1
ATOM 710 C C . GLN A 1 89 ? -8.145 0.935 16.459 1.00 56.03 89 GLN A C 1
ATOM 712 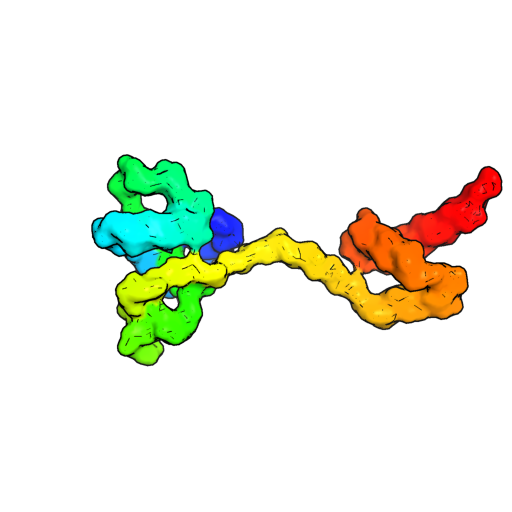O O . GLN A 1 89 ? -8.757 0.025 17.007 1.00 56.03 89 GLN A O 1
ATOM 717 N N . SER A 1 90 ? -6.935 1.313 16.864 1.00 59.12 90 SER A N 1
ATOM 718 C CA . SER A 1 90 ? -6.279 0.853 18.072 1.00 59.12 90 SER A CA 1
ATOM 719 C C . SER A 1 90 ? -6.908 1.627 19.219 1.00 59.12 90 SER A C 1
ATOM 721 O O . SER A 1 90 ? -6.286 2.516 19.797 1.00 59.12 90 SER A O 1
ATOM 723 N N . TYR A 1 91 ? -8.169 1.329 19.524 1.00 70.94 91 TYR A N 1
ATOM 724 C CA . TYR A 1 91 ? -8.697 1.662 20.836 1.00 70.94 91 TYR A CA 1
ATOM 725 C C . TYR A 1 91 ? -7.830 0.919 21.859 1.00 70.94 91 TYR A C 1
ATOM 727 O O . TYR A 1 91 ? -7.546 -0.271 21.701 1.00 70.94 91 TYR A O 1
ATOM 735 N N . LYS A 1 92 ? -7.305 1.633 22.858 1.00 78.00 92 LYS A N 1
ATOM 736 C CA . LYS A 1 92 ? -6.402 1.012 23.830 1.00 78.00 92 LYS A CA 1
ATOM 737 C C . LYS A 1 92 ? -7.214 0.023 24.654 1.00 78.00 92 LYS A C 1
ATOM 739 O O . LYS A 1 92 ? -8.332 0.333 25.054 1.00 78.00 92 LYS A O 1
ATOM 744 N N . GLU A 1 93 ? -6.653 -1.140 24.974 1.00 81.56 93 GLU A N 1
ATOM 745 C CA . GLU A 1 93 ? -7.336 -2.098 25.857 1.00 81.56 93 GLU A CA 1
ATOM 746 C C . GLU A 1 93 ? -7.673 -1.488 27.228 1.00 81.56 93 GLU A C 1
ATOM 748 O O . GLU A 1 93 ? -8.679 -1.851 27.836 1.00 81.56 93 GLU A O 1
ATOM 753 N N . ALA A 1 94 ? -6.897 -0.490 27.668 1.00 81.25 94 ALA A N 1
ATOM 754 C CA . ALA A 1 94 ? -7.212 0.333 28.833 1.00 81.25 94 ALA A CA 1
ATOM 755 C C . ALA A 1 94 ? -8.557 1.073 28.687 1.00 81.25 94 ALA A C 1
ATOM 757 O O . ALA A 1 94 ? -9.369 1.037 29.608 1.00 81.25 94 ALA A O 1
ATOM 758 N N . ASP A 1 95 ? -8.828 1.667 27.518 1.00 81.62 95 ASP A N 1
ATOM 759 C CA . ASP A 1 95 ? -10.086 2.376 27.247 1.00 81.62 95 ASP A CA 1
ATOM 760 C C . ASP A 1 95 ? -11.274 1.399 27.208 1.00 81.62 95 ASP A C 1
ATOM 762 O O . ASP A 1 95 ? -12.358 1.714 27.696 1.00 81.62 95 ASP A O 1
ATOM 766 N N . ILE A 1 96 ? -11.069 0.181 26.686 1.00 85.12 96 ILE A N 1
ATOM 767 C CA . ILE A 1 96 ? -12.081 -0.889 26.732 1.00 85.12 96 ILE A CA 1
ATOM 768 C C . ILE A 1 96 ? -12.380 -1.276 28.189 1.00 85.12 96 ILE A C 1
ATOM 770 O O . ILE A 1 96 ? -13.539 -1.417 28.569 1.00 85.12 96 ILE A O 1
ATOM 774 N N . THR A 1 97 ? -11.335 -1.453 29.001 1.00 87.94 97 THR A N 1
ATOM 775 C CA . THR A 1 97 ? -11.448 -1.920 30.390 1.00 87.94 97 THR A CA 1
ATOM 776 C C . THR A 1 97 ? -12.170 -0.905 31.276 1.00 87.94 97 THR A C 1
ATOM 778 O O . THR A 1 97 ? -13.032 -1.290 32.060 1.00 87.94 97 THR A O 1
ATOM 781 N N . GLU A 1 98 ? -11.893 0.393 31.117 1.00 87.56 98 GLU A N 1
ATOM 782 C CA . GLU A 1 98 ? -12.625 1.454 31.826 1.00 87.56 98 GLU A CA 1
ATOM 783 C C . GLU A 1 98 ? -14.127 1.436 31.521 1.00 87.56 98 GLU A C 1
ATOM 785 O O . GLU A 1 98 ? -14.954 1.585 32.425 1.00 87.56 98 GLU A O 1
ATOM 790 N N . LEU A 1 99 ? -14.495 1.231 30.254 1.00 84.94 99 LEU A N 1
ATOM 791 C CA . LEU A 1 99 ? -15.895 1.211 29.840 1.00 84.94 99 LEU A CA 1
ATOM 792 C C . LEU A 1 99 ? -16.612 -0.060 30.319 1.00 84.94 99 LEU A C 1
ATOM 794 O O . LEU A 1 99 ? -17.770 0.018 30.724 1.00 84.94 99 LEU A O 1
ATOM 798 N N . ILE A 1 100 ? -15.918 -1.203 30.367 1.00 89.62 100 ILE A N 1
ATOM 799 C CA . ILE A 1 100 ? -16.450 -2.430 30.981 1.00 89.62 100 ILE A CA 1
ATOM 800 C C . ILE A 1 100 ? -16.687 -2.231 32.483 1.00 89.62 100 ILE A C 1
ATOM 802 O O . ILE A 1 100 ? -17.766 -2.546 32.984 1.00 89.62 100 ILE A O 1
ATOM 806 N N . ASN A 1 101 ? -15.725 -1.635 33.193 1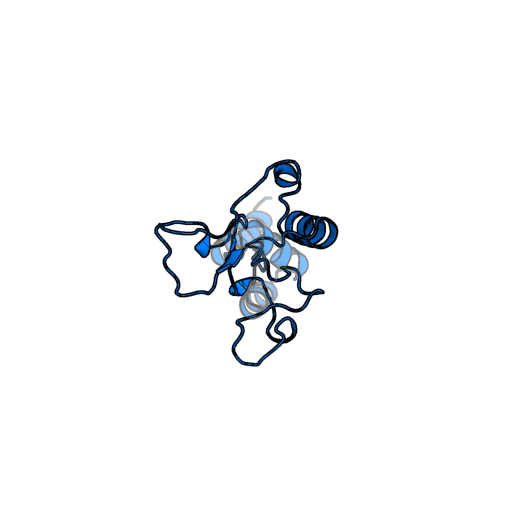.00 89.38 101 ASN A N 1
ATOM 807 C CA . ASN A 1 101 ? -15.860 -1.320 34.620 1.00 89.38 101 ASN A CA 1
ATOM 808 C C . ASN A 1 101 ? -16.977 -0.302 34.905 1.00 89.38 101 ASN A C 1
ATOM 810 O O . ASN A 1 101 ? -17.509 -0.269 36.010 1.00 89.38 101 ASN A O 1
ATOM 814 N N . SER A 1 102 ? -17.356 0.501 33.908 1.00 84.12 102 SER A N 1
ATOM 815 C CA . SER A 1 102 ? -18.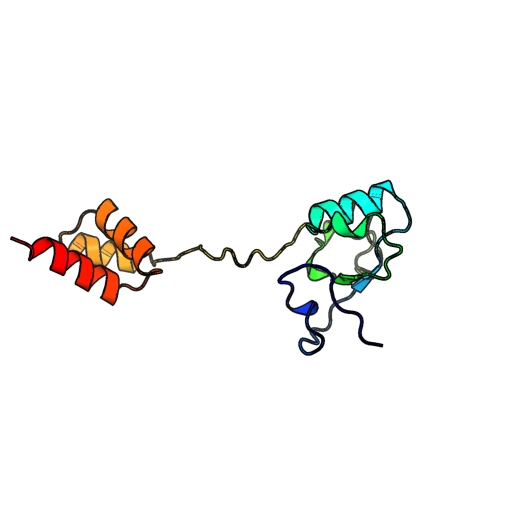486 1.437 33.984 1.00 84.12 102 SER A CA 1
ATOM 816 C C . SER A 1 102 ? -19.854 0.765 33.774 1.00 84.12 102 SER A C 1
ATOM 818 O O . SER A 1 102 ? -20.870 1.455 33.758 1.00 84.12 102 SER A O 1
ATOM 820 N N . GLY A 1 103 ? -19.898 -0.565 33.620 1.00 87.38 103 GLY A N 1
ATOM 821 C CA . GLY A 1 103 ? -21.132 -1.352 33.531 1.00 87.38 103 GLY A CA 1
ATOM 822 C C . GLY A 1 103 ? -21.589 -1.696 32.110 1.00 87.38 103 GLY A C 1
ATOM 823 O O . GLY A 1 103 ? -22.695 -2.206 31.945 1.00 87.38 103 GLY A O 1
ATOM 824 N N . PHE A 1 104 ? -20.769 -1.442 31.085 1.00 87.75 104 PHE A N 1
ATOM 825 C CA . PHE A 1 104 ? -21.085 -1.784 29.694 1.00 87.75 104 PHE A CA 1
ATOM 826 C C . PHE A 1 104 ? -20.477 -3.128 29.278 1.00 87.75 104 PHE A C 1
ATOM 828 O O . PHE A 1 104 ? -19.372 -3.483 29.681 1.00 87.75 104 PHE A O 1
ATOM 835 N N . SER A 1 105 ? -21.158 -3.882 28.414 1.00 89.81 105 SER A N 1
ATOM 836 C CA . SER A 1 105 ? -20.599 -5.128 27.876 1.00 89.81 105 SER A CA 1
ATOM 837 C C . SER A 1 105 ? -19.493 -4.846 26.856 1.00 89.81 105 SER A C 1
ATOM 839 O O . SER A 1 105 ? -19.552 -3.871 26.099 1.00 89.81 105 SER A O 1
ATOM 841 N N . ARG A 1 106 ? -18.492 -5.732 26.790 1.00 85.88 106 ARG A N 1
ATOM 842 C CA . ARG A 1 106 ? -17.337 -5.605 25.883 1.00 85.88 106 ARG A CA 1
ATOM 843 C C . ARG A 1 106 ? -17.769 -5.412 24.428 1.00 85.88 106 ARG A C 1
ATOM 845 O O . ARG A 1 106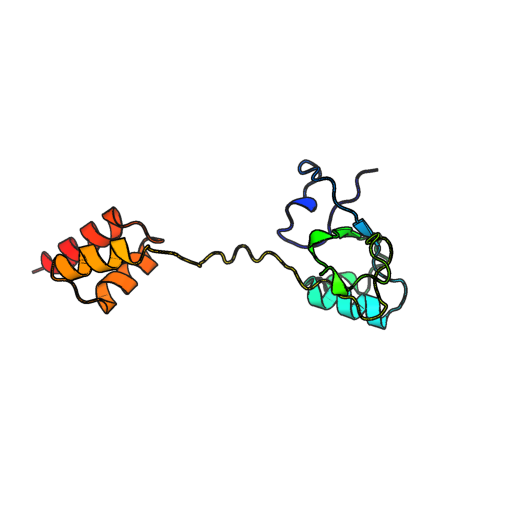 ? -17.150 -4.643 23.696 1.00 85.88 106 ARG A O 1
ATOM 852 N N . GLU A 1 107 ? -18.842 -6.074 24.015 1.00 88.06 107 GLU A N 1
ATOM 853 C CA . GLU A 1 107 ? -19.385 -6.030 22.660 1.00 88.06 107 GLU A CA 1
ATOM 854 C C . GLU A 1 107 ? -19.908 -4.630 22.318 1.00 88.06 107 GLU A C 1
ATOM 856 O O . GLU A 1 107 ? -19.571 -4.084 21.267 1.00 88.06 107 GLU A O 1
ATOM 861 N N . GLN A 1 108 ? -20.669 -4.017 23.229 1.00 87.38 108 GLN A N 1
ATOM 862 C CA . GLN A 1 108 ? -21.214 -2.668 23.058 1.00 87.38 108 GLN A CA 1
ATOM 863 C C . GLN A 1 108 ? -20.099 -1.623 23.021 1.00 87.38 108 GLN A C 1
ATOM 865 O O . GLN A 1 108 ? -20.110 -0.724 22.183 1.00 87.38 108 GLN A O 1
ATOM 870 N N . VAL A 1 109 ? -19.106 -1.780 23.897 1.00 88.56 109 VAL A N 1
ATOM 871 C CA . VAL A 1 109 ? -17.929 -0.913 23.961 1.00 88.56 109 VAL A CA 1
ATOM 872 C C . VAL A 1 109 ? -17.149 -0.954 22.652 1.00 88.56 109 VAL A C 1
ATOM 874 O O . VAL A 1 109 ? -16.878 0.090 22.066 1.00 88.56 109 VAL A O 1
ATOM 877 N N . ILE A 1 110 ? -16.838 -2.150 22.147 1.00 87.19 110 ILE A N 1
ATOM 878 C CA . ILE A 1 110 ? -16.127 -2.312 20.873 1.00 87.19 110 ILE A CA 1
ATOM 879 C C . ILE A 1 110 ? -16.954 -1.748 19.714 1.00 87.19 110 ILE A C 1
ATOM 881 O O . ILE A 1 110 ? -16.400 -1.115 18.817 1.00 87.19 110 ILE A O 1
ATOM 885 N N . GLN A 1 111 ? -18.270 -1.959 19.719 1.00 88.06 111 GLN A N 1
ATOM 886 C CA . GLN A 1 111 ? -19.154 -1.450 18.676 1.00 88.06 111 GLN A CA 1
ATOM 887 C C . GLN A 1 111 ? -19.175 0.084 18.638 1.00 88.06 111 GLN A C 1
ATOM 889 O O . GLN A 1 111 ? -19.055 0.662 17.558 1.00 88.06 111 GLN A O 1
ATOM 894 N N . GLU A 1 112 ? -19.286 0.752 19.787 1.00 89.12 112 GLU A N 1
ATOM 895 C CA . GLU A 1 112 ? -19.288 2.217 19.845 1.00 89.12 112 GLU A CA 1
ATOM 896 C C . GLU A 1 112 ? -17.894 2.807 19.605 1.00 89.12 112 GLU A C 1
ATOM 898 O O . GLU A 1 112 ? -17.764 3.785 18.873 1.00 89.12 112 GLU A O 1
ATOM 903 N N . LEU A 1 113 ? -16.826 2.179 20.103 1.00 86.75 113 LEU A N 1
ATOM 904 C CA . LEU A 1 113 ? -15.457 2.598 19.788 1.00 86.75 113 LEU A CA 1
ATOM 905 C C . LEU A 1 113 ? -15.165 2.498 18.287 1.00 86.75 113 LEU A C 1
ATOM 907 O O . LEU A 1 113 ? -14.563 3.410 17.730 1.00 86.75 113 LEU A O 1
ATOM 911 N N . LYS A 1 114 ? -15.641 1.450 17.604 1.00 85.50 114 LYS A N 1
ATOM 912 C CA . LYS A 1 114 ? -15.550 1.352 16.136 1.00 85.50 114 LYS A CA 1
ATOM 913 C C . LYS A 1 114 ? -16.353 2.441 15.428 1.00 85.50 114 LYS A C 1
ATOM 915 O O . LYS A 1 114 ? -15.926 2.933 14.387 1.00 85.50 114 LYS A O 1
ATOM 920 N N . ARG A 1 115 ? -17.511 2.812 15.982 1.00 85.19 115 ARG A N 1
ATOM 921 C CA . ARG A 1 115 ? -18.418 3.817 15.411 1.00 85.19 115 ARG A CA 1
ATOM 922 C C . ARG A 1 115 ? -17.860 5.239 15.477 1.00 85.19 115 ARG A C 1
ATOM 924 O O . ARG A 1 115 ? -18.144 6.028 14.584 1.00 85.19 115 ARG A O 1
ATOM 931 N N . PHE A 1 116 ? -17.096 5.552 16.520 1.00 85.50 116 PHE A N 1
ATOM 932 C CA . PHE A 1 116 ? -16.525 6.881 16.765 1.00 85.50 116 PHE A CA 1
ATOM 933 C C . PHE A 1 116 ? -15.008 6.934 16.543 1.00 85.50 116 PHE A C 1
ATOM 935 O O . PHE A 1 116 ? -14.317 7.716 17.194 1.00 85.50 116 PHE A O 1
ATOM 942 N N . ASP A 1 117 ? -14.469 6.079 15.670 1.00 77.69 117 ASP A N 1
ATOM 943 C CA . ASP A 1 117 ? -13.040 6.062 15.324 1.00 77.69 117 ASP A CA 1
ATOM 944 C C . ASP A 1 117 ? -12.086 5.978 16.534 1.00 77.69 117 ASP A C 1
ATOM 946 O O . ASP A 1 117 ? -10.988 6.530 16.542 1.00 77.69 117 ASP A O 1
ATOM 950 N N . GLY A 1 118 ? -12.502 5.267 17.585 1.00 72.25 118 GLY A N 1
ATOM 951 C CA . GLY A 1 118 ? -11.736 5.076 18.817 1.00 72.25 118 GLY A CA 1
ATOM 952 C C . GLY A 1 118 ? -11.803 6.248 19.802 1.00 72.25 118 GLY A C 1
ATOM 953 O O . GLY A 1 118 ? -11.080 6.243 20.798 1.00 72.25 118 GLY A O 1
ATOM 954 N N . ASN A 1 119 ? -12.660 7.249 19.579 1.00 83.88 119 ASN A N 1
ATOM 955 C CA . ASN A 1 119 ? -12.836 8.353 20.519 1.00 83.88 119 ASN A CA 1
ATOM 956 C C . ASN A 1 119 ? -13.630 7.908 21.759 1.00 83.88 119 ASN A C 1
ATOM 958 O O . ASN A 1 119 ? -14.861 7.824 21.731 1.00 83.88 119 ASN A O 1
ATOM 962 N N . LYS A 1 120 ? -12.920 7.668 22.871 1.00 84.62 120 LYS A N 1
ATOM 963 C CA . LYS A 1 120 ? -13.505 7.216 24.145 1.00 84.62 120 LYS A CA 1
ATOM 964 C C . LYS A 1 120 ? -14.645 8.111 24.635 1.00 84.62 120 LYS A C 1
ATOM 966 O O . LYS A 1 120 ? -15.685 7.594 25.023 1.00 84.62 120 LYS A O 1
ATOM 971 N N . ASN A 1 121 ? -14.483 9.434 24.596 1.00 87.75 121 ASN A N 1
ATOM 972 C CA . ASN A 1 121 ? -15.482 10.359 25.144 1.00 87.75 121 ASN A CA 1
ATOM 973 C C . ASN A 1 121 ? -16.790 10.314 24.344 1.00 87.75 121 ASN A C 1
ATOM 975 O O . ASN A 1 121 ? -17.874 10.339 24.922 1.00 87.75 121 ASN A O 1
ATOM 979 N N . GLN A 1 122 ? -16.691 10.208 23.017 1.00 87.50 122 GLN A N 1
ATOM 980 C CA . GLN A 1 122 ? -17.860 10.097 22.144 1.00 87.50 122 GLN A CA 1
ATOM 981 C C . GLN A 1 122 ? -18.535 8.728 22.271 1.00 87.50 122 GLN A C 1
ATOM 983 O O . GLN A 1 122 ? -19.759 8.665 22.385 1.00 87.50 122 GLN A O 1
ATOM 988 N N . ALA A 1 123 ? -17.747 7.649 22.329 1.00 88.50 123 ALA A N 1
ATOM 989 C CA . ALA A 1 123 ? -18.261 6.305 22.573 1.00 88.50 123 ALA A CA 1
ATOM 990 C C . ALA A 1 123 ? -18.983 6.224 23.929 1.00 88.50 123 ALA A C 1
ATOM 992 O O . ALA A 1 123 ? -20.105 5.730 23.995 1.00 88.50 123 ALA A O 1
ATOM 993 N N . MET A 1 124 ? -18.396 6.792 24.986 1.00 88.38 124 MET A N 1
ATOM 994 C CA . MET A 1 124 ? -18.981 6.854 26.327 1.00 88.38 124 MET A CA 1
ATOM 995 C C . MET A 1 124 ? -20.283 7.666 26.347 1.00 88.38 124 MET A C 1
ATOM 997 O O . MET A 1 124 ? -21.297 7.185 26.849 1.00 88.38 124 MET A O 1
ATOM 1001 N N . ALA A 1 125 ? -20.301 8.857 25.739 1.00 89.12 125 ALA A N 1
ATOM 1002 C CA . ALA A 1 125 ? -21.514 9.667 25.628 1.00 89.12 125 ALA A CA 1
ATOM 1003 C C . ALA A 1 125 ? -22.630 8.936 24.860 1.00 89.12 125 ALA A C 1
ATOM 1005 O O . ALA A 1 125 ? -23.792 8.994 25.257 1.00 89.12 125 ALA A O 1
ATOM 1006 N N . SER A 1 126 ? -22.288 8.212 23.787 1.00 90.25 126 SER A N 1
ATOM 1007 C CA . SER A 1 126 ? -23.263 7.430 23.020 1.00 90.25 126 SER A CA 1
ATOM 1008 C C . SER A 1 126 ? -23.803 6.233 23.801 1.00 90.25 126 SER A C 1
ATOM 1010 O O . SER A 1 126 ? -25.009 5.980 23.781 1.00 90.25 126 SER A O 1
ATOM 1012 N N . LEU A 1 127 ? -22.932 5.534 24.531 1.00 88.81 127 LEU A N 1
ATOM 1013 C CA . LEU A 1 127 ? -23.296 4.429 25.413 1.00 88.81 127 LEU A CA 1
ATOM 1014 C C . LEU A 1 127 ? -24.287 4.885 26.496 1.00 88.81 127 LEU A C 1
ATOM 1016 O O . LEU A 1 127 ? -25.349 4.280 26.639 1.00 88.81 127 LEU A O 1
ATOM 1020 N N . PHE A 1 128 ? -24.019 6.001 27.180 1.00 85.56 128 PHE A N 1
ATOM 1021 C CA . PHE A 1 128 ? -24.960 6.566 28.155 1.00 85.56 128 PHE A CA 1
ATOM 1022 C C . PHE A 1 128 ? -26.253 7.074 27.515 1.00 85.56 128 PHE A C 1
ATOM 1024 O O . PHE A 1 128 ? -27.336 6.846 28.051 1.00 85.56 128 PHE A O 1
ATOM 1031 N N . ALA A 1 129 ? -26.178 7.706 26.342 1.00 88.06 129 ALA A N 1
ATOM 1032 C CA . ALA A 1 129 ? -27.369 8.158 25.629 1.00 88.06 129 ALA A CA 1
ATOM 1033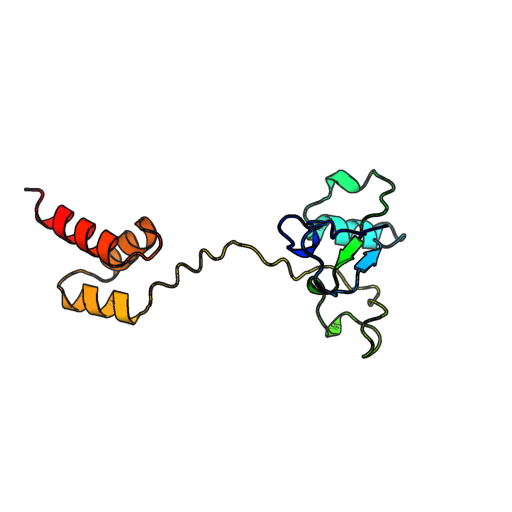 C C . ALA A 1 129 ? -28.289 6.995 25.223 1.00 88.06 129 ALA A C 1
ATOM 1035 O O . ALA A 1 129 ? -29.501 7.177 25.150 1.00 88.06 129 ALA A O 1
ATOM 1036 N N . LYS A 1 130 ? -27.743 5.800 24.963 1.00 82.19 130 LYS A N 1
ATOM 1037 C CA . LYS A 1 130 ? -28.545 4.594 24.705 1.00 82.19 130 LYS A CA 1
ATOM 1038 C C . LYS A 1 130 ? -29.231 4.049 25.955 1.00 82.19 130 LYS A C 1
ATOM 1040 O O . LYS A 1 130 ? -30.299 3.472 25.812 1.00 82.19 130 LYS A O 1
ATOM 1045 N N . ILE A 1 131 ? -28.653 4.246 27.141 1.00 77.25 131 ILE A N 1
ATOM 1046 C CA . ILE A 1 131 ? -29.288 3.874 28.416 1.00 77.25 131 ILE A CA 1
ATOM 1047 C C . ILE A 1 131 ? -30.455 4.819 28.745 1.00 77.25 131 ILE A C 1
ATOM 1049 O O . ILE A 1 131 ? -31.459 4.385 29.293 1.00 77.25 131 ILE A O 1
ATOM 1053 N N . LEU A 1 132 ? -30.337 6.105 28.402 1.00 73.69 132 LEU A N 1
ATOM 1054 C CA . LEU A 1 132 ? -31.317 7.142 28.761 1.00 73.69 132 LEU A CA 1
ATOM 1055 C C . LEU A 1 132 ? -32.527 7.241 27.817 1.00 73.69 132 LEU A C 1
ATOM 1057 O O . LEU A 1 132 ? -33.454 8.001 28.095 1.00 73.69 132 LEU A O 1
ATOM 1061 N N . LYS A 1 133 ? -32.529 6.514 26.694 1.00 62.28 133 LYS A N 1
ATOM 1062 C CA . LYS A 1 133 ? -33.688 6.438 25.796 1.00 62.28 133 LYS A CA 1
ATOM 1063 C C . LYS A 1 133 ? -34.702 5.445 26.366 1.00 62.28 133 LYS A C 1
ATOM 1065 O O . LYS A 1 133 ? -34.646 4.262 26.039 1.00 62.28 133 LYS A O 1
ATOM 1070 N N . PHE A 1 134 ? -35.568 5.955 27.239 1.00 51.50 134 PHE A N 1
ATOM 1071 C CA . PHE A 1 134 ? -36.834 5.328 27.623 1.00 51.50 134 PHE A CA 1
ATOM 1072 C C . PHE A 1 134 ? -37.845 5.399 26.475 1.00 51.50 134 PHE A C 1
ATOM 1074 O O . PHE A 1 134 ? -37.854 6.435 25.767 1.00 51.50 134 PHE A O 1
#

Secondary structure (DSSP, 8-state):
----B-STT-GGGSTT------EEEPPSSHHHHHHHHHHTT-GGGTTS----EEEGGGS-GGGBSSTT--SB-TT-----------------HHHHHHHHHTT--HHHHHHHHHHTTT-HHHHHHHHHHHHS--

Sequence (134 aa):
MVFVCMVKGCDNSKKSTMKKCKRFRIPADDLRRKNWLINCSRQDLLDKSSSHHVCSDHFEDQMYKKPDRKVLLPTAVPTNFCSTSNTSQSYKEADITELINSGFSREQVIQELKRFDGNKNQAMASLFAKILKF

InterPro domains:
  IPR006612 THAP-type zinc finger [PF05485] (5-81)
  IPR006612 THAP-type zinc finger [PS50950] (1-81)
  IPR006612 THAP-type zinc finger [SM00692] (24-86)
  IPR006612 THAP-type zinc finger [SM00980] (3-87)
  IPR009060 UBA-like superfamily [SSF46934] (80-130)
  IPR015940 Ubiquitin-associated domain [PS50030] (90-130)
  IPR026516 THAP domain-containing protein 1/10 [PTHR46600] (1-97)

Foldseek 3Di:
DQAAAPQPPDLRNDSVSPDPWDKDFQDPDLVSNCQQCVLSVNNVCSPPPDRHIHTPQQWDCVQAPDNVSPHGDSPTHRNDDPPVPVPVLCQDVVLLVVVVVVVDDSVLLVVLCSVVSNDSVRSSVVVVVVVPPD

Organism: Acyrthosiphon pisum (NCBI:txid7029)

Radius of gyration: 22.72 Å; chains: 1; bounding box: 61×30×58 Å

pLDDT: mean 81.6, std 11.37, range [43.41, 92.62]